Protein AF-A0A0R2VGD9-F1 (afdb_monomer_lite)

Radius of gyration: 21.15 Å; chains: 1; bounding box: 54×28×63 Å

pLDDT: mean 86.21, std 12.02, range [54.16, 98.38]

Structure (mmCIF, N/CA/C/O backbone):
data_AF-A0A0R2VGD9-F1
#
_entry.id   AF-A0A0R2VGD9-F1
#
loop_
_atom_site.group_PDB
_atom_site.id
_atom_site.type_symbol
_atom_site.label_atom_id
_atom_site.label_alt_id
_atom_site.label_comp_id
_atom_site.label_asym_id
_atom_site.label_entity_id
_atom_site.label_seq_id
_atom_site.pdbx_PDB_ins_code
_atom_site.Cartn_x
_atom_site.Cartn_y
_atom_site.Cartn_z
_atom_site.occupancy
_atom_site.B_iso_or_equiv
_atom_site.auth_seq_id
_atom_site.aut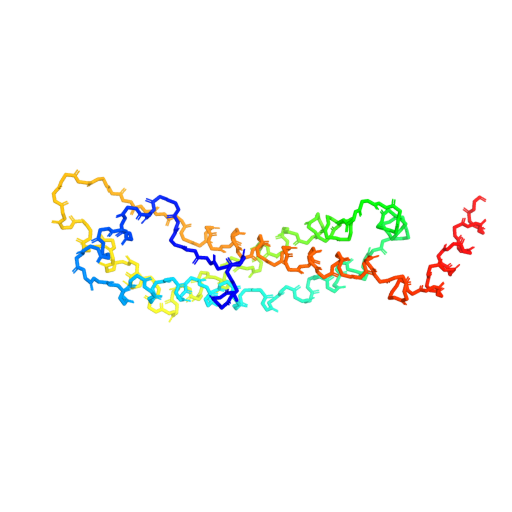h_comp_id
_atom_site.auth_asym_id
_atom_site.auth_atom_id
_atom_site.pdbx_PDB_model_num
ATOM 1 N N . TYR A 1 1 ? -8.535 3.220 -3.279 1.00 93.56 1 TYR A N 1
ATOM 2 C CA . TYR A 1 1 ? -8.487 2.050 -2.368 1.00 93.56 1 TYR A CA 1
ATOM 3 C C . TYR A 1 1 ? -9.873 1.602 -1.929 1.00 93.56 1 TYR A C 1
ATOM 5 O O . TYR A 1 1 ? -10.282 0.511 -2.292 1.00 93.56 1 TYR A O 1
ATOM 13 N N . PHE A 1 2 ? -10.631 2.444 -1.218 1.00 92.06 2 PHE A N 1
ATOM 14 C CA . PHE A 1 2 ? -11.905 2.064 -0.583 1.00 92.06 2 PHE A CA 1
ATOM 15 C C . PHE A 1 2 ? -12.931 1.403 -1.525 1.00 92.06 2 PHE A C 1
ATOM 17 O O . PHE A 1 2 ? -13.587 0.437 -1.143 1.00 92.06 2 PHE A O 1
ATOM 24 N N . GLY A 1 3 ? -13.050 1.912 -2.756 1.00 93.19 3 GLY A N 1
ATOM 25 C CA . GLY A 1 3 ? -13.970 1.391 -3.774 1.00 93.19 3 GLY A CA 1
ATOM 26 C C . GLY A 1 3 ? -13.452 0.194 -4.579 1.00 93.19 3 GLY A C 1
ATOM 27 O O . GLY A 1 3 ? -14.198 -0.335 -5.396 1.00 93.19 3 GLY A O 1
ATOM 28 N N . ASN A 1 4 ? -12.201 -0.234 -4.380 1.00 93.19 4 ASN A N 1
ATOM 29 C CA . ASN A 1 4 ? -11.632 -1.391 -5.068 1.00 93.19 4 ASN A CA 1
ATOM 30 C C . ASN A 1 4 ? -11.483 -2.555 -4.070 1.00 93.19 4 ASN A C 1
ATOM 32 O O . ASN A 1 4 ? -10.611 -2.491 -3.202 1.00 93.19 4 ASN A O 1
ATOM 36 N N . PRO A 1 5 ? -12.280 -3.633 -4.189 1.00 93.75 5 PRO A N 1
ATOM 37 C CA . PRO A 1 5 ? -12.270 -4.736 -3.229 1.00 93.75 5 PRO A CA 1
ATOM 38 C C . PRO A 1 5 ? -10.934 -5.487 -3.156 1.00 93.75 5 PRO A C 1
ATOM 40 O O . PRO A 1 5 ? -10.666 -6.114 -2.139 1.00 93.75 5 PRO A O 1
ATOM 43 N N . GLN A 1 6 ? -10.088 -5.415 -4.188 1.00 94.44 6 GLN A N 1
ATOM 44 C CA . GLN A 1 6 ? -8.794 -6.107 -4.210 1.00 94.44 6 GLN A CA 1
ATOM 45 C C . GLN A 1 6 ? -7.731 -5.419 -3.351 1.00 94.44 6 GLN A C 1
ATOM 47 O O . GLN A 1 6 ? -6.794 -6.067 -2.898 1.00 94.44 6 GLN A O 1
ATOM 52 N N . VAL A 1 7 ? -7.875 -4.111 -3.129 1.00 96.56 7 VAL A N 1
ATOM 53 C CA . VAL A 1 7 ? -6.920 -3.302 -2.353 1.00 96.56 7 VAL A CA 1
ATOM 54 C C . VAL A 1 7 ? -7.578 -2.611 -1.162 1.00 96.56 7 VAL A C 1
ATOM 56 O O . VAL A 1 7 ? -6.933 -1.836 -0.461 1.00 96.56 7 VAL A O 1
ATOM 59 N N . LYS A 1 8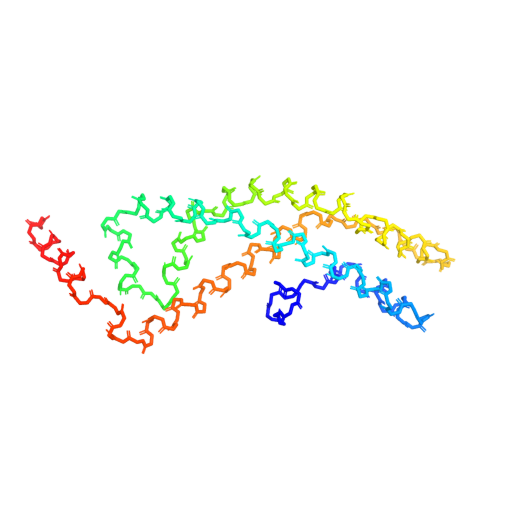 ? -8.870 -2.860 -0.924 1.00 97.25 8 LYS A N 1
ATOM 60 C CA . LYS A 1 8 ? -9.585 -2.311 0.223 1.00 97.25 8 LYS A CA 1
ATOM 61 C C . LYS A 1 8 ? -8.922 -2.807 1.504 1.00 97.25 8 LYS A C 1
ATOM 63 O O . LYS A 1 8 ? -8.755 -4.005 1.703 1.00 97.25 8 LYS A O 1
ATOM 68 N N . ILE A 1 9 ? -8.599 -1.875 2.390 1.00 95.12 9 ILE A N 1
ATOM 69 C CA . ILE A 1 9 ? -7.961 -2.152 3.675 1.00 95.12 9 ILE A CA 1
ATOM 70 C C . ILE A 1 9 ? -9.057 -2.362 4.727 1.00 95.12 9 ILE A C 1
ATOM 72 O O . ILE A 1 9 ? -9.789 -1.410 5.012 1.00 95.12 9 ILE A O 1
ATOM 76 N N . PRO A 1 10 ? -9.232 -3.580 5.268 1.00 93.88 10 PRO A N 1
ATOM 77 C CA . PRO A 1 10 ? -10.170 -3.840 6.356 1.00 93.88 10 PRO A CA 1
ATOM 78 C C . PRO A 1 10 ? -9.544 -3.477 7.711 1.00 93.88 10 PRO A C 1
ATOM 80 O O . PRO A 1 10 ? -8.444 -2.924 7.776 1.00 93.88 10 PRO A O 1
ATOM 83 N N . PHE A 1 11 ? -10.223 -3.826 8.806 1.00 90.62 11 PHE A N 1
ATOM 84 C CA . PHE A 1 11 ? -9.586 -3.848 10.121 1.00 90.62 11 PHE A CA 1
ATOM 85 C C . PHE A 1 11 ? -8.344 -4.760 10.118 1.00 90.62 11 PHE A C 1
ATOM 87 O O . PHE A 1 11 ? -8.370 -5.811 9.461 1.00 90.62 11 PHE A O 1
ATOM 94 N N . PRO A 1 12 ? -7.289 -4.409 10.879 1.00 88.69 12 PRO A N 1
ATOM 95 C CA . PRO A 1 12 ? -6.168 -5.311 11.114 1.00 88.69 12 PRO A CA 1
ATOM 96 C C . PRO A 1 12 ? -6.649 -6.674 11.633 1.00 88.69 12 PRO A C 1
ATOM 98 O O . PRO A 1 12 ? -7.629 -6.707 12.387 1.00 88.69 12 PRO A O 1
ATOM 101 N N . PRO A 1 13 ? -5.994 -7.793 11.267 1.00 88.00 13 PRO A N 1
ATOM 102 C CA . PRO A 1 13 ? -6.368 -9.135 11.720 1.00 88.00 13 PRO A CA 1
ATOM 103 C C . PRO A 1 13 ? -6.575 -9.227 13.234 1.00 88.00 13 PRO A C 1
ATOM 105 O O . PRO A 1 13 ? -7.564 -9.786 13.705 1.00 88.00 13 PRO A O 1
ATOM 108 N N . GLU A 1 14 ? -5.688 -8.598 13.996 1.00 81.75 14 GLU A N 1
ATOM 109 C CA . GLU A 1 14 ? -5.717 -8.550 15.452 1.00 81.75 14 GLU A CA 1
ATOM 110 C C . GLU A 1 14 ? -6.927 -7.791 16.028 1.00 81.75 14 GLU A C 1
ATOM 112 O O . GLU A 1 14 ? -7.305 -8.010 17.176 1.00 81.75 14 GLU A O 1
ATOM 117 N N . ALA A 1 15 ? -7.598 -6.962 15.227 1.00 84.75 15 ALA A N 1
ATOM 118 C CA . ALA A 1 15 ? -8.781 -6.200 15.617 1.00 84.75 15 ALA A CA 1
ATOM 119 C C . ALA A 1 15 ? -10.082 -6.663 14.949 1.00 84.75 15 ALA A C 1
ATOM 121 O O . ALA A 1 15 ? -11.128 -6.042 15.142 1.00 84.75 15 ALA A O 1
ATOM 122 N N . GLN A 1 16 ? -10.059 -7.774 14.210 1.00 87.31 16 GLN A N 1
ATOM 123 C CA . GLN A 1 16 ? -11.256 -8.340 13.578 1.00 87.31 16 GLN A CA 1
ATOM 124 C C . GLN A 1 16 ? -12.357 -8.664 14.599 1.00 87.31 16 GLN A C 1
ATOM 126 O O . GLN A 1 16 ? -13.534 -8.421 14.347 1.00 87.31 16 GLN A O 1
ATOM 131 N N . LYS A 1 17 ? -11.980 -9.133 15.796 1.00 84.19 17 LYS A N 1
ATOM 132 C CA . LYS A 1 17 ? -12.935 -9.396 16.885 1.00 84.19 17 LYS A CA 1
ATOM 133 C C . LYS A 1 17 ? -13.605 -8.117 17.401 1.00 84.19 17 LYS A C 1
ATOM 135 O O . LYS A 1 17 ? -14.778 -8.138 17.766 1.00 84.19 17 LYS A O 1
ATOM 140 N N . ILE A 1 18 ? -12.874 -7.001 17.408 1.00 82.69 18 ILE A N 1
ATOM 141 C CA . ILE A 1 18 ? -13.422 -5.689 17.774 1.00 82.69 18 ILE A CA 1
ATOM 142 C C . ILE A 1 18 ? -14.457 -5.276 16.730 1.00 82.69 18 ILE A C 1
ATOM 144 O O . ILE A 1 18 ? -15.570 -4.904 17.092 1.00 82.69 18 ILE A O 1
ATOM 148 N N . GLU A 1 19 ? -14.120 -5.399 15.442 1.00 88.25 19 GLU A N 1
ATOM 149 C CA . GLU A 1 19 ? -15.053 -5.103 14.355 1.00 88.25 19 GLU A CA 1
ATOM 150 C C . GLU A 1 19 ? -16.343 -5.923 14.487 1.00 88.25 19 GLU A C 1
ATOM 152 O O . GLU A 1 19 ? -17.428 -5.340 14.500 1.00 88.25 19 GLU A O 1
ATOM 157 N N . SER A 1 20 ? -16.245 -7.250 14.637 1.00 90.44 20 SER A N 1
ATOM 158 C CA . SER A 1 20 ? -17.427 -8.114 14.723 1.00 90.44 20 SER A CA 1
ATOM 159 C C . SER A 1 20 ? -18.325 -7.739 15.901 1.00 90.44 20 SER A C 1
ATOM 161 O O . SER A 1 20 ? -19.523 -7.552 15.723 1.00 90.44 20 SER A O 1
ATOM 163 N N . THR A 1 21 ? -17.749 -7.531 17.089 1.00 86.31 21 THR A N 1
ATOM 164 C CA . THR A 1 21 ? -18.527 -7.179 18.284 1.00 86.31 21 THR A CA 1
ATOM 165 C C . THR A 1 21 ? -19.200 -5.813 18.160 1.00 86.31 21 THR A C 1
ATOM 167 O O . THR A 1 21 ? -20.351 -5.654 18.561 1.00 86.31 21 THR A O 1
ATOM 170 N N . LEU A 1 22 ? -18.520 -4.817 17.588 1.00 86.25 22 LEU A N 1
ATOM 171 C CA . LEU A 1 22 ? -19.126 -3.506 17.349 1.00 86.25 22 LEU A CA 1
ATOM 172 C C . LEU A 1 22 ? -20.300 -3.609 16.370 1.00 86.25 22 LEU A C 1
ATOM 174 O O . LEU A 1 22 ? -21.344 -2.996 16.598 1.00 86.25 22 LEU A O 1
ATOM 178 N N . ARG A 1 23 ? -20.164 -4.417 15.313 1.00 93.19 23 ARG A N 1
ATOM 179 C CA . ARG A 1 23 ? -21.252 -4.667 14.360 1.00 93.19 23 ARG A CA 1
ATOM 180 C C . ARG A 1 23 ? -22.437 -5.382 15.009 1.00 93.19 23 ARG A C 1
ATOM 182 O O . ARG A 1 23 ? -23.566 -4.937 14.800 1.00 93.19 23 ARG A O 1
ATOM 189 N N . ASP A 1 24 ? -22.192 -6.394 15.842 1.00 91.94 24 ASP A N 1
ATOM 190 C CA . ASP A 1 24 ? -23.234 -7.123 16.588 1.00 91.94 24 ASP A CA 1
ATOM 191 C C . ASP A 1 24 ? -24.033 -6.201 17.522 1.00 91.94 24 ASP A C 1
ATOM 193 O O . ASP A 1 24 ? -25.234 -6.378 17.722 1.00 91.94 24 ASP A O 1
ATOM 197 N N . LEU A 1 25 ? -23.380 -5.164 18.051 1.00 89.00 25 LEU A N 1
ATOM 198 C CA . LEU A 1 25 ? -23.991 -4.143 18.906 1.00 89.00 25 LEU A CA 1
ATOM 199 C C . LEU A 1 25 ? -24.659 -3.006 18.110 1.00 89.00 25 LEU A C 1
ATOM 201 O O . LEU A 1 25 ? -25.101 -2.013 18.686 1.00 89.00 25 LEU A O 1
ATOM 205 N N . GLY A 1 26 ? -24.753 -3.146 16.784 1.00 91.00 26 GLY A N 1
ATOM 206 C CA . GLY A 1 26 ? -25.414 -2.197 15.889 1.00 91.00 26 GLY A CA 1
ATOM 207 C C . GLY A 1 26 ? -24.545 -1.011 15.460 1.00 91.00 26 GLY A C 1
ATOM 208 O O . GLY A 1 26 ? -25.030 -0.130 14.749 1.00 91.00 26 GLY A O 1
ATOM 209 N N . LEU A 1 27 ? -23.257 -0.981 15.815 1.00 89.12 27 LEU A N 1
ATOM 210 C CA . LEU A 1 27 ? -22.331 0.126 15.531 1.00 89.12 27 LEU A CA 1
ATOM 211 C C . LEU A 1 27 ? -21.693 0.037 14.132 1.00 89.12 27 LEU A C 1
ATOM 213 O O . LEU A 1 27 ? -20.550 0.437 13.927 1.00 89.12 27 LEU A O 1
ATOM 217 N N . ASN A 1 28 ? -22.445 -0.435 13.135 1.00 91.69 28 ASN A N 1
ATOM 218 C CA . ASN A 1 28 ? -21.956 -0.651 11.766 1.00 91.69 28 ASN A CA 1
ATOM 219 C C . ASN A 1 28 ? -21.314 0.596 11.148 1.00 91.69 28 ASN A C 1
ATOM 221 O O . ASN A 1 28 ? -20.212 0.518 10.611 1.00 91.69 28 ASN A O 1
ATOM 225 N N . LYS A 1 29 ? -21.961 1.761 11.299 1.00 90.94 29 LYS A N 1
ATOM 226 C CA . LYS A 1 29 ? -21.445 3.030 10.770 1.00 90.94 29 LYS A CA 1
ATOM 227 C C . LYS A 1 29 ? -20.049 3.348 11.314 1.00 90.94 29 LYS A C 1
ATOM 229 O O . LYS A 1 29 ? -19.204 3.839 10.580 1.00 90.94 29 LYS A O 1
ATOM 234 N N . MET A 1 30 ? -19.809 3.062 12.590 1.00 86.00 30 MET A N 1
ATOM 235 C CA . MET A 1 30 ? -18.528 3.330 13.232 1.00 86.00 30 MET A CA 1
ATOM 236 C C . MET A 1 30 ? -17.415 2.463 12.638 1.00 86.00 30 MET A C 1
ATOM 238 O O . MET A 1 30 ? -16.344 2.975 12.321 1.00 86.00 30 MET A O 1
ATOM 242 N N . CYS A 1 31 ? -17.680 1.171 12.426 1.00 89.69 31 CYS A N 1
ATOM 243 C CA . CYS A 1 31 ? -16.752 0.277 11.735 1.00 89.69 31 CYS A CA 1
ATOM 244 C C . CYS A 1 31 ? -16.483 0.749 10.301 1.00 89.69 31 CYS A C 1
ATOM 246 O O . CYS A 1 31 ? -15.333 0.786 9.864 1.00 89.69 31 CYS A O 1
ATOM 248 N N . ASP A 1 32 ? -17.527 1.153 9.580 1.00 92.06 32 ASP A N 1
ATOM 249 C CA . ASP A 1 32 ? -17.403 1.612 8.198 1.00 92.06 32 ASP A CA 1
ATOM 250 C C . ASP A 1 32 ? -16.615 2.930 8.098 1.00 92.06 32 ASP A C 1
ATOM 252 O O . ASP A 1 32 ? -15.790 3.075 7.195 1.00 92.06 32 ASP A O 1
ATOM 256 N N . ASP A 1 33 ? -16.795 3.851 9.051 1.00 89.38 33 ASP A N 1
ATOM 257 C CA . ASP A 1 33 ? -16.029 5.099 9.150 1.00 89.38 33 ASP A CA 1
ATOM 258 C C . ASP A 1 33 ? -14.537 4.823 9.441 1.00 89.38 33 ASP A C 1
ATOM 260 O O . ASP A 1 33 ? -13.668 5.467 8.846 1.00 89.38 33 ASP A O 1
ATOM 264 N N . VAL A 1 34 ? -14.217 3.842 10.302 1.00 88.38 34 VAL A N 1
ATOM 265 C CA . VAL A 1 34 ? -12.826 3.399 10.530 1.00 88.38 34 VAL A CA 1
ATOM 266 C C . VAL A 1 34 ? -12.227 2.875 9.229 1.00 88.38 34 VAL A C 1
ATOM 268 O O . VAL A 1 34 ? -11.192 3.374 8.792 1.00 88.38 34 VAL A O 1
ATOM 271 N N . ILE A 1 35 ? -12.895 1.923 8.570 1.00 92.00 35 ILE A N 1
ATOM 272 C CA . ILE A 1 35 ? -12.431 1.338 7.304 1.00 92.00 35 ILE A CA 1
ATOM 273 C C . ILE A 1 35 ? -12.221 2.434 6.258 1.00 92.00 35 ILE A C 1
ATOM 275 O O . ILE A 1 35 ? -11.176 2.471 5.605 1.00 92.00 35 ILE A O 1
ATOM 279 N N . LEU A 1 36 ? -13.181 3.347 6.100 1.00 92.00 36 LEU A N 1
ATOM 280 C CA . LEU A 1 36 ? -13.063 4.473 5.178 1.00 92.00 36 LEU A CA 1
ATOM 281 C C . LEU A 1 36 ? -11.800 5.284 5.465 1.00 92.00 36 LEU A C 1
ATOM 283 O O . LEU A 1 36 ? -11.038 5.581 4.544 1.00 92.00 36 LEU A O 1
ATOM 287 N N . SER A 1 37 ? -11.541 5.583 6.735 1.00 90.44 37 SER A N 1
ATOM 288 C CA . SER A 1 37 ? -10.384 6.373 7.127 1.00 90.44 37 SER A CA 1
ATOM 289 C C . SER A 1 37 ? -9.048 5.672 6.857 1.00 90.44 37 SER A C 1
ATOM 291 O O . SER A 1 37 ? -8.117 6.325 6.381 1.00 90.44 37 SER A O 1
ATOM 293 N N . LEU A 1 38 ? -8.947 4.358 7.101 1.00 92.25 38 LEU A N 1
ATOM 294 C CA . LEU A 1 38 ? -7.749 3.570 6.763 1.00 92.25 38 LEU A CA 1
ATOM 295 C C . LEU A 1 38 ? -7.473 3.624 5.252 1.00 92.25 38 LEU A C 1
ATOM 297 O O . LEU A 1 38 ? -6.348 3.854 4.811 1.00 92.25 38 LEU A O 1
ATOM 301 N N . ASN A 1 39 ? -8.523 3.469 4.445 1.00 95.12 39 ASN A N 1
ATOM 302 C CA . ASN A 1 39 ? -8.408 3.473 2.990 1.00 95.12 39 ASN A CA 1
ATOM 303 C C . ASN A 1 39 ? -8.076 4.858 2.421 1.00 95.12 39 ASN A C 1
ATOM 305 O O . ASN A 1 39 ? -7.316 4.948 1.461 1.00 95.12 39 ASN A O 1
ATOM 309 N N . GLN A 1 40 ? -8.618 5.933 2.997 1.00 93.81 40 GLN A N 1
ATOM 310 C CA . GLN A 1 40 ? -8.269 7.301 2.606 1.00 93.81 40 GLN A CA 1
ATOM 311 C C . GLN A 1 40 ? -6.802 7.621 2.908 1.00 93.81 40 GLN A C 1
ATOM 313 O O . GLN A 1 40 ? -6.153 8.293 2.107 1.00 93.81 40 GLN A O 1
ATOM 318 N N . ALA A 1 41 ? -6.267 7.134 4.033 1.00 93.06 41 ALA A N 1
ATOM 319 C CA . ALA A 1 41 ? -4.851 7.282 4.360 1.00 93.06 41 ALA A CA 1
ATOM 320 C C . ALA A 1 41 ? -3.958 6.574 3.327 1.00 93.06 41 ALA A C 1
ATOM 322 O O . ALA A 1 41 ? -3.038 7.189 2.788 1.00 93.06 41 ALA A O 1
ATOM 323 N N . ALA A 1 42 ? -4.277 5.323 2.983 1.00 96.31 42 ALA A N 1
ATOM 324 C CA . ALA A 1 42 ? -3.555 4.582 1.949 1.00 96.31 42 ALA A CA 1
ATOM 325 C C . ALA A 1 42 ? -3.648 5.236 0.565 1.00 96.31 42 ALA A C 1
ATOM 327 O O . ALA A 1 42 ? -2.662 5.289 -0.164 1.00 96.31 42 ALA A O 1
ATOM 328 N N . GLU A 1 43 ? -4.811 5.780 0.207 1.00 95.31 43 GLU A N 1
ATOM 329 C CA . GLU A 1 43 ? -5.003 6.463 -1.073 1.00 95.31 43 GLU A CA 1
ATOM 330 C C . GLU A 1 43 ? -4.172 7.742 -1.189 1.00 95.31 43 GLU A C 1
ATOM 332 O O . GLU A 1 43 ? -3.530 7.963 -2.215 1.00 95.31 43 GLU A O 1
ATOM 337 N N . LYS A 1 44 ? -4.115 8.544 -0.119 1.00 95.50 44 LYS A N 1
ATOM 338 C CA . LYS A 1 44 ? -3.240 9.722 -0.054 1.00 95.50 44 LYS A CA 1
ATOM 339 C C . LYS A 1 44 ? -1.769 9.336 -0.172 1.00 95.50 44 LYS A C 1
ATOM 341 O O . LYS A 1 44 ? -1.043 9.967 -0.929 1.00 95.50 44 LYS A O 1
ATOM 346 N N . ALA A 1 45 ? -1.342 8.290 0.530 1.00 96.00 45 ALA A N 1
ATOM 347 C CA . ALA A 1 45 ? 0.035 7.813 0.464 1.00 96.00 45 ALA A CA 1
ATOM 348 C C . ALA A 1 45 ? 0.405 7.316 -0.938 1.00 96.00 45 ALA A C 1
ATOM 350 O O . ALA A 1 45 ? 1.441 7.693 -1.477 1.00 96.00 45 ALA A O 1
ATOM 351 N N . ALA A 1 46 ? -0.481 6.550 -1.579 1.00 96.31 46 ALA A N 1
ATOM 352 C CA . ALA A 1 46 ? -0.260 6.039 -2.927 1.00 96.31 46 ALA A CA 1
ATOM 353 C C . ALA A 1 46 ? -0.066 7.142 -3.980 1.00 96.31 46 ALA A C 1
ATOM 355 O O . ALA A 1 46 ? 0.646 6.923 -4.962 1.00 96.31 46 ALA A O 1
ATOM 356 N N . ALA A 1 47 ? -0.637 8.334 -3.776 1.00 95.00 47 ALA A N 1
ATOM 357 C CA . ALA A 1 47 ? -0.418 9.477 -4.662 1.00 95.00 47 ALA A CA 1
ATOM 358 C C . ALA A 1 47 ? 1.058 9.929 -4.701 1.00 95.00 47 ALA A C 1
ATOM 360 O O . ALA A 1 47 ? 1.525 10.411 -5.735 1.00 95.00 47 ALA A O 1
ATOM 361 N N . GLU A 1 48 ? 1.816 9.694 -3.626 1.00 95.75 48 GLU A N 1
ATOM 362 C CA . GLU A 1 48 ? 3.244 10.026 -3.525 1.00 95.75 48 GLU A CA 1
ATOM 363 C C . GLU A 1 48 ? 4.153 9.035 -4.270 1.00 95.75 48 GLU A C 1
ATOM 365 O O . GLU A 1 48 ? 5.346 9.286 -4.452 1.00 95.75 48 GLU A O 1
ATOM 370 N N . ALA A 1 49 ? 3.618 7.904 -4.740 1.00 96.62 49 ALA A N 1
ATOM 371 C CA . ALA A 1 49 ? 4.419 6.868 -5.389 1.00 96.62 49 ALA A CA 1
ATOM 372 C C . ALA A 1 49 ? 4.974 7.301 -6.750 1.00 96.62 49 ALA A C 1
ATOM 374 O O . ALA A 1 49 ? 6.069 6.898 -7.146 1.00 96.62 49 ALA A O 1
ATOM 375 N N . LYS A 1 50 ? 4.222 8.129 -7.483 1.00 95.69 50 LYS A N 1
ATOM 376 C CA . LYS A 1 50 ? 4.521 8.498 -8.873 1.00 95.69 50 LYS A CA 1
ATOM 377 C C . LYS A 1 50 ? 5.963 8.985 -9.092 1.00 95.69 50 LYS A C 1
ATOM 379 O O . LYS A 1 50 ? 6.625 8.423 -9.965 1.00 95.69 50 LYS A O 1
ATOM 384 N N . PRO A 1 51 ? 6.481 10.000 -8.371 1.00 96.94 51 PRO A N 1
ATOM 385 C CA . PRO A 1 51 ? 7.852 10.469 -8.582 1.00 96.94 51 PRO A CA 1
ATOM 386 C C . PRO A 1 51 ? 8.906 9.385 -8.321 1.00 96.94 51 PRO A C 1
ATOM 388 O O . PRO A 1 51 ? 9.899 9.327 -9.044 1.00 96.94 51 PRO A O 1
ATOM 391 N N . ILE A 1 52 ? 8.679 8.504 -7.344 1.00 97.88 52 ILE A N 1
ATOM 392 C CA . ILE A 1 52 ? 9.602 7.419 -6.988 1.00 97.88 52 ILE A CA 1
ATOM 393 C C . ILE A 1 52 ? 9.648 6.372 -8.105 1.00 97.88 52 ILE A C 1
ATOM 395 O O . ILE A 1 52 ? 10.727 6.023 -8.585 1.00 97.88 52 ILE A O 1
ATOM 399 N N . LEU A 1 53 ? 8.479 5.926 -8.573 1.00 97.00 53 LEU A N 1
ATOM 400 C CA . LEU A 1 53 ? 8.369 4.953 -9.662 1.00 97.00 53 LEU A CA 1
ATOM 401 C C . LEU A 1 53 ? 8.995 5.495 -10.956 1.00 97.00 53 LEU A C 1
ATOM 403 O O . LEU A 1 53 ? 9.803 4.818 -11.587 1.00 97.00 53 LEU A O 1
ATOM 407 N N . VAL A 1 54 ? 8.693 6.748 -11.320 1.00 97.06 54 VAL A N 1
ATOM 408 C CA . VAL A 1 54 ? 9.278 7.401 -12.505 1.00 97.06 54 VAL A CA 1
ATOM 409 C C . VAL A 1 54 ? 10.796 7.498 -12.392 1.00 97.06 54 VAL A C 1
ATOM 411 O O . VAL A 1 54 ? 11.500 7.255 -13.372 1.00 97.06 54 VAL A O 1
ATOM 414 N N . ASN A 1 55 ? 11.316 7.848 -11.215 1.00 96.88 55 ASN A N 1
ATOM 415 C CA . ASN A 1 55 ? 12.755 7.909 -11.000 1.00 96.88 55 ASN A CA 1
ATOM 416 C C . ASN A 1 55 ? 13.406 6.528 -11.152 1.00 96.88 55 ASN A C 1
ATOM 418 O O . ASN A 1 55 ? 14.409 6.413 -11.851 1.00 96.88 55 ASN A O 1
ATOM 422 N N . SER A 1 56 ? 12.809 5.471 -10.592 1.00 97.38 56 SER A N 1
ATOM 423 C CA . SER A 1 56 ? 13.323 4.111 -10.781 1.00 97.38 56 SER A CA 1
ATOM 424 C C . SER A 1 56 ? 13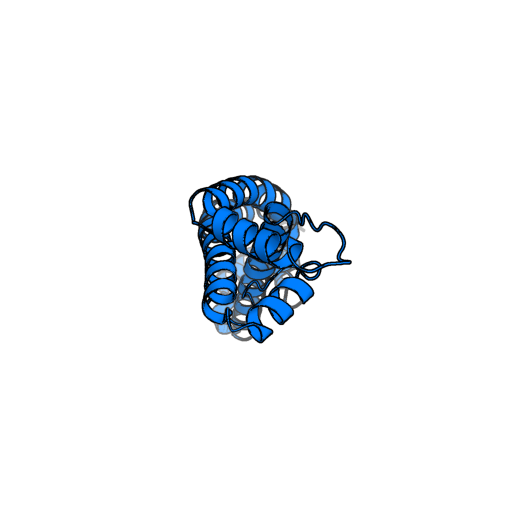.350 3.702 -12.250 1.00 97.38 56 SER A C 1
ATOM 426 O O . SER A 1 56 ? 14.332 3.116 -12.685 1.00 97.38 56 SER A O 1
ATOM 428 N N . ILE A 1 57 ? 12.316 4.035 -13.026 1.00 94.06 57 ILE A N 1
ATOM 429 C CA . ILE A 1 57 ? 12.285 3.738 -14.465 1.00 94.06 57 ILE A CA 1
ATOM 430 C C . ILE A 1 57 ? 13.408 4.483 -15.197 1.00 94.06 57 ILE A C 1
ATOM 432 O O . ILE A 1 57 ? 14.070 3.911 -16.056 1.00 94.06 57 ILE A O 1
ATOM 436 N N . ARG A 1 58 ? 13.673 5.746 -14.842 1.00 93.25 58 ARG A N 1
ATOM 437 C CA . ARG A 1 58 ? 14.769 6.534 -15.439 1.00 93.25 58 ARG A CA 1
ATOM 438 C C . ARG A 1 58 ? 16.159 5.988 -15.115 1.00 93.25 58 ARG A C 1
ATOM 440 O O . ARG A 1 58 ? 17.087 6.238 -15.873 1.00 93.25 58 ARG A O 1
ATOM 447 N N . GLN A 1 59 ? 16.301 5.289 -13.994 1.00 93.88 59 GLN A N 1
ATOM 448 C CA . GLN A 1 59 ? 17.554 4.670 -13.557 1.00 93.88 59 GLN A CA 1
ATOM 449 C C . GLN A 1 59 ? 17.699 3.215 -14.036 1.00 93.88 59 GLN A C 1
ATOM 451 O O . GLN A 1 59 ? 18.683 2.557 -13.702 1.00 93.88 59 GLN A O 1
ATOM 456 N N . MET A 1 60 ? 16.734 2.706 -14.809 1.00 94.12 60 MET A N 1
ATOM 457 C CA . MET A 1 60 ? 16.749 1.348 -15.340 1.00 94.12 60 MET A CA 1
ATOM 458 C C . MET A 1 60 ? 17.931 1.146 -16.288 1.00 94.12 60 MET A C 1
ATOM 460 O O . MET A 1 60 ? 18.144 1.919 -17.223 1.00 94.12 60 MET A O 1
ATOM 464 N N . THR A 1 61 ? 18.697 0.080 -16.059 1.00 92.50 61 THR A N 1
ATOM 465 C CA . THR A 1 61 ? 19.784 -0.296 -16.963 1.00 92.50 61 THR A CA 1
ATOM 466 C C . THR A 1 61 ? 19.250 -1.065 -18.171 1.00 92.50 61 THR A C 1
ATOM 468 O O . THR A 1 61 ? 18.155 -1.629 -18.140 1.00 92.50 61 THR A O 1
ATOM 471 N N . VAL A 1 62 ? 20.054 -1.167 -19.234 1.00 88.00 62 VAL A N 1
ATOM 472 C CA . VAL A 1 62 ? 19.724 -2.021 -20.391 1.00 88.00 62 VAL A CA 1
ATOM 473 C C . VAL A 1 62 ? 19.519 -3.478 -19.958 1.00 88.00 62 VAL A C 1
ATOM 475 O O . VAL A 1 62 ? 18.594 -4.133 -20.430 1.00 88.00 62 VAL A O 1
ATOM 478 N N . ASN A 1 63 ? 20.321 -3.973 -19.011 1.00 88.94 63 ASN A N 1
ATOM 479 C CA . ASN A 1 63 ? 20.174 -5.331 -18.486 1.00 88.94 63 ASN A CA 1
ATOM 480 C C . ASN A 1 63 ? 18.853 -5.520 -17.729 1.00 88.94 63 ASN A C 1
ATOM 482 O O . ASN A 1 63 ? 18.199 -6.544 -17.910 1.00 88.94 63 ASN A O 1
ATOM 486 N N . ASP A 1 64 ? 18.429 -4.544 -16.921 1.00 92.25 64 ASP A N 1
ATOM 487 C CA . ASP A 1 64 ? 17.118 -4.595 -16.261 1.00 92.25 64 ASP A CA 1
ATOM 488 C C . ASP A 1 64 ? 15.985 -4.623 -17.295 1.00 92.25 64 ASP A C 1
ATOM 490 O O . ASP A 1 64 ? 15.081 -5.447 -17.189 1.00 92.25 64 ASP A O 1
ATOM 494 N N . ALA A 1 65 ? 16.064 -3.786 -18.335 1.00 88.81 65 ALA A N 1
ATOM 495 C CA . ALA A 1 65 ? 15.071 -3.757 -19.406 1.00 88.81 65 ALA A CA 1
ATOM 496 C C . ALA A 1 65 ? 14.982 -5.100 -20.153 1.00 88.81 65 ALA A C 1
ATOM 498 O O . ALA A 1 65 ? 13.884 -5.581 -20.432 1.00 88.81 65 ALA A O 1
ATOM 499 N N . MET A 1 66 ? 16.123 -5.742 -20.425 1.00 86.00 66 MET A N 1
ATOM 500 C CA . MET A 1 66 ? 16.172 -7.077 -21.032 1.00 86.00 66 MET A CA 1
ATOM 501 C C . MET A 1 66 ? 15.570 -8.139 -20.108 1.00 86.00 66 MET A C 1
ATOM 503 O O . MET A 1 66 ? 14.751 -8.945 -20.546 1.00 86.00 66 MET A O 1
ATOM 507 N N . ASN A 1 67 ? 15.908 -8.108 -18.818 1.00 90.12 67 ASN A N 1
ATOM 508 C CA . ASN A 1 67 ? 15.333 -9.019 -17.828 1.00 90.12 67 ASN A CA 1
ATOM 509 C C . ASN A 1 67 ? 13.816 -8.845 -17.698 1.00 90.12 67 ASN A C 1
ATOM 511 O O . ASN A 1 67 ? 13.109 -9.826 -17.506 1.00 90.12 67 ASN A O 1
ATOM 515 N N . ILE A 1 68 ? 13.301 -7.623 -17.840 1.00 90.94 68 ILE A N 1
ATOM 516 C CA . ILE A 1 68 ? 11.858 -7.365 -17.867 1.00 90.94 68 ILE A CA 1
ATOM 517 C C . ILE A 1 68 ? 11.235 -7.932 -19.146 1.00 90.94 68 ILE A C 1
ATOM 519 O O . ILE A 1 68 ? 10.216 -8.621 -19.079 1.00 90.94 68 ILE A O 1
ATOM 523 N N . LEU A 1 69 ? 11.852 -7.675 -20.303 1.00 86.25 69 LEU A N 1
ATOM 524 C CA . LEU A 1 69 ? 11.339 -8.085 -21.611 1.00 86.25 69 LEU A CA 1
ATOM 525 C C . LEU A 1 69 ? 11.241 -9.611 -21.759 1.00 86.25 69 LEU A C 1
ATOM 527 O O . LEU A 1 69 ? 10.254 -10.107 -22.301 1.00 86.25 69 LEU A O 1
ATOM 531 N N . PHE A 1 70 ? 12.247 -10.344 -21.277 1.00 86.50 70 PHE A N 1
ATOM 532 C CA . PHE A 1 70 ? 12.321 -11.809 -21.379 1.00 86.50 70 PHE A CA 1
ATOM 533 C C . PHE A 1 70 ? 11.946 -12.552 -20.100 1.00 86.50 70 PHE A C 1
ATOM 535 O O . PHE A 1 70 ? 11.921 -13.782 -20.092 1.00 86.50 70 PHE A O 1
ATOM 542 N N . GLY A 1 71 ? 11.697 -11.820 -19.019 1.00 87.38 71 GLY A N 1
ATOM 543 C CA . GLY A 1 71 ? 11.326 -12.384 -17.734 1.00 87.38 71 GLY A CA 1
ATOM 544 C C . GLY A 1 71 ? 9.869 -12.826 -17.671 1.00 87.38 71 GLY A C 1
ATOM 545 O O . GLY A 1 71 ? 9.108 -12.730 -18.639 1.00 87.38 71 GLY A O 1
ATOM 546 N N . ALA A 1 72 ? 9.495 -13.285 -16.478 1.00 91.25 72 ALA A N 1
ATOM 547 C CA . ALA A 1 72 ? 8.136 -13.682 -16.132 1.00 91.25 72 ALA A CA 1
ATOM 548 C C . ALA A 1 72 ? 7.117 -12.549 -16.345 1.00 91.25 72 ALA A C 1
ATOM 550 O O . ALA A 1 72 ? 7.478 -11.385 -16.522 1.00 91.25 72 ALA A O 1
ATOM 551 N N . ASP A 1 73 ? 5.829 -12.888 -16.296 1.00 89.12 73 ASP A N 1
ATOM 552 C CA . ASP A 1 73 ? 4.743 -11.957 -16.622 1.00 89.12 73 ASP A CA 1
ATOM 553 C C . ASP A 1 73 ? 4.613 -10.745 -15.682 1.00 89.12 73 ASP A C 1
ATOM 555 O O . ASP A 1 73 ? 3.939 -9.775 -16.016 1.00 89.12 73 ASP A O 1
ATOM 559 N N . ASN A 1 74 ? 5.300 -10.762 -14.545 1.00 94.19 74 ASN A N 1
ATOM 560 C CA . ASN A 1 74 ? 5.334 -9.686 -13.558 1.00 94.19 74 ASN A CA 1
ATOM 561 C C . ASN A 1 74 ? 6.740 -9.065 -13.393 1.00 94.19 74 ASN A C 1
ATOM 563 O O . ASN A 1 74 ? 7.019 -8.408 -12.389 1.00 94.19 74 ASN A O 1
ATOM 567 N N . ALA A 1 75 ? 7.661 -9.288 -14.339 1.00 95.56 75 ALA A N 1
ATOM 568 C CA . ALA A 1 75 ? 9.059 -8.889 -14.179 1.00 95.56 75 ALA A CA 1
ATOM 569 C C . ALA A 1 75 ? 9.260 -7.366 -14.020 1.00 95.56 75 ALA A C 1
ATOM 571 O O . ALA A 1 75 ? 10.179 -6.948 -13.311 1.00 95.56 75 ALA A O 1
ATOM 572 N N . ALA A 1 76 ? 8.420 -6.523 -14.636 1.00 95.00 76 ALA A N 1
ATOM 573 C CA . ALA A 1 76 ? 8.483 -5.071 -14.434 1.00 95.00 76 ALA A CA 1
ATOM 574 C C . ALA A 1 76 ? 8.019 -4.686 -13.024 1.00 95.00 76 ALA A C 1
ATOM 576 O O . ALA A 1 76 ? 8.629 -3.839 -12.368 1.00 95.00 76 ALA A O 1
ATOM 577 N N . THR A 1 77 ? 6.969 -5.341 -12.540 1.00 97.38 77 THR A N 1
ATOM 578 C CA . THR A 1 77 ? 6.451 -5.185 -11.183 1.00 97.38 77 THR A CA 1
ATOM 579 C C . THR A 1 77 ? 7.502 -5.590 -10.159 1.00 97.38 77 THR A C 1
ATOM 581 O O . THR A 1 77 ? 7.769 -4.827 -9.233 1.00 97.38 77 THR A O 1
ATOM 584 N N . ASP A 1 78 ? 8.145 -6.743 -10.332 1.00 98.00 78 ASP A N 1
ATOM 585 C CA . ASP A 1 78 ? 9.187 -7.229 -9.424 1.00 98.00 78 ASP A CA 1
ATOM 586 C C . ASP A 1 78 ? 10.421 -6.322 -9.430 1.00 98.00 78 ASP A C 1
ATOM 588 O O . ASP A 1 78 ? 11.002 -6.046 -8.374 1.00 98.00 78 ASP A O 1
ATOM 592 N N . TYR A 1 79 ? 10.786 -5.783 -10.599 1.00 98.00 79 TYR A N 1
ATOM 593 C CA . TYR A 1 79 ? 11.804 -4.744 -10.697 1.00 98.00 79 TYR A CA 1
ATOM 594 C C . TYR A 1 79 ? 11.430 -3.528 -9.840 1.00 98.00 79 TYR A C 1
ATOM 596 O O . TYR A 1 79 ? 12.209 -3.156 -8.961 1.00 98.00 79 TYR A O 1
ATOM 604 N N . LEU A 1 80 ? 10.236 -2.956 -10.040 1.00 98.25 80 LEU A N 1
ATOM 605 C CA . LEU A 1 80 ? 9.777 -1.779 -9.300 1.00 98.25 80 LEU A CA 1
ATOM 606 C C . LEU A 1 80 ? 9.671 -2.059 -7.799 1.00 98.25 80 LEU A C 1
ATOM 608 O O . LEU A 1 80 ? 10.127 -1.240 -7.003 1.00 98.25 80 LEU A O 1
ATOM 612 N N . LYS A 1 81 ? 9.142 -3.220 -7.391 1.00 98.00 81 LYS A N 1
ATOM 613 C CA . LYS A 1 81 ? 9.120 -3.661 -5.986 1.00 98.00 81 LYS A CA 1
ATOM 614 C C . LYS A 1 81 ? 10.526 -3.597 -5.396 1.00 98.00 81 LYS A C 1
ATOM 616 O O . LYS A 1 81 ? 10.747 -2.907 -4.400 1.00 98.00 81 LYS A O 1
ATOM 621 N N . ARG A 1 82 ? 11.500 -4.242 -6.038 1.00 97.81 82 ARG A N 1
ATOM 622 C CA . ARG A 1 82 ? 12.889 -4.300 -5.560 1.00 97.81 82 ARG A CA 1
ATOM 623 C C . ARG A 1 82 ? 13.544 -2.921 -5.452 1.00 97.81 82 ARG A C 1
ATOM 625 O O . ARG A 1 82 ? 14.278 -2.679 -4.499 1.00 97.81 82 ARG A O 1
ATOM 632 N N . THR A 1 83 ? 13.317 -2.032 -6.415 1.00 98.19 83 THR A N 1
ATOM 633 C CA . THR A 1 83 ? 14.036 -0.750 -6.503 1.00 98.19 83 THR A CA 1
ATOM 634 C C . THR A 1 83 ? 13.350 0.402 -5.778 1.00 98.19 83 THR A C 1
ATOM 636 O O . THR A 1 83 ? 14.000 1.411 -5.510 1.00 98.19 83 THR A O 1
ATOM 639 N N . THR A 1 84 ? 12.060 0.280 -5.447 1.00 98.38 84 THR A N 1
ATOM 640 C CA . THR A 1 84 ? 11.281 1.401 -4.890 1.00 98.38 84 THR A CA 1
ATOM 641 C C . THR A 1 84 ? 10.706 1.164 -3.502 1.00 98.38 84 THR A C 1
ATOM 643 O O . THR A 1 84 ? 10.443 2.149 -2.815 1.00 98.38 84 THR A O 1
ATOM 646 N N . THR A 1 85 ? 10.562 -0.086 -3.039 1.00 98.06 85 THR A N 1
ATOM 647 C CA . THR A 1 85 ? 9.860 -0.390 -1.773 1.00 98.06 85 THR A CA 1
ATOM 648 C C . THR A 1 85 ? 10.403 0.399 -0.585 1.00 98.06 85 THR A C 1
ATOM 650 O O . THR A 1 85 ? 9.616 0.993 0.143 1.00 98.06 85 THR A O 1
ATOM 653 N N . SER A 1 86 ? 11.724 0.482 -0.402 1.00 97.88 86 SER A N 1
ATOM 654 C CA . SER A 1 86 ? 12.302 1.212 0.737 1.00 97.88 86 SER A CA 1
ATOM 655 C C . SER A 1 86 ? 11.976 2.709 0.708 1.00 97.88 86 SER A C 1
ATOM 657 O O . SER A 1 86 ? 11.623 3.281 1.735 1.00 97.88 86 SER A O 1
ATOM 659 N N . GLN A 1 87 ? 12.040 3.341 -0.469 1.00 97.88 87 GLN A N 1
ATOM 660 C CA . GLN A 1 87 ? 11.719 4.766 -0.623 1.00 97.88 87 GLN A CA 1
ATOM 661 C C . GLN A 1 87 ? 10.217 5.020 -0.471 1.00 97.88 87 GLN A C 1
ATOM 663 O O . GLN A 1 87 ? 9.810 6.015 0.126 1.00 97.88 87 GLN A O 1
ATOM 668 N N . LEU A 1 88 ? 9.387 4.114 -0.995 1.00 98.25 88 LEU A N 1
ATOM 669 C CA . LEU A 1 88 ? 7.939 4.184 -0.831 1.00 98.25 88 LEU A CA 1
ATOM 670 C C . LEU A 1 88 ? 7.552 4.020 0.636 1.00 98.25 88 LEU A C 1
ATOM 672 O O . LEU A 1 88 ? 6.741 4.797 1.119 1.00 98.25 88 LEU A O 1
ATOM 676 N N . LEU A 1 89 ? 8.166 3.086 1.364 1.00 97.56 89 LEU A N 1
ATOM 677 C CA . LEU A 1 89 ? 7.947 2.903 2.798 1.00 97.56 89 LEU A CA 1
ATOM 678 C C . LEU A 1 89 ? 8.275 4.188 3.575 1.00 97.56 89 LEU A C 1
ATOM 680 O O . LEU A 1 89 ? 7.452 4.662 4.359 1.00 97.56 89 LEU A O 1
ATOM 684 N N . GLU A 1 90 ? 9.436 4.792 3.305 1.00 97.12 90 GLU A N 1
ATOM 685 C CA . GLU A 1 90 ? 9.875 6.044 3.936 1.00 97.12 90 GLU A CA 1
ATOM 686 C C . GLU A 1 90 ? 8.919 7.212 3.646 1.00 97.12 90 GLU A C 1
ATOM 688 O O . GLU A 1 90 ? 8.654 8.031 4.524 1.00 97.12 90 GLU A O 1
ATOM 693 N N . LYS A 1 91 ? 8.366 7.293 2.428 1.00 97.31 91 LYS A N 1
ATOM 694 C CA . LYS A 1 91 ? 7.417 8.354 2.054 1.00 97.31 91 LYS A CA 1
ATOM 695 C C . LYS A 1 91 ? 5.987 8.096 2.505 1.00 97.31 91 LYS A C 1
ATOM 697 O O . LYS A 1 91 ? 5.299 9.043 2.875 1.00 97.31 91 LYS A O 1
ATOM 702 N N . PHE A 1 92 ? 5.535 6.850 2.499 1.00 97.69 92 PHE A N 1
ATOM 703 C CA . PHE A 1 92 ? 4.157 6.501 2.832 1.00 97.69 92 PHE A CA 1
ATOM 704 C C . PHE A 1 92 ? 3.905 6.630 4.327 1.00 97.69 92 PHE A C 1
ATOM 706 O O . PHE A 1 92 ? 2.888 7.199 4.713 1.00 97.69 92 PHE A O 1
ATOM 713 N N . THR A 1 93 ? 4.841 6.154 5.153 1.00 95.94 93 THR A N 1
ATOM 714 C CA . THR A 1 93 ? 4.696 6.112 6.615 1.00 95.94 93 THR A CA 1
ATOM 715 C C . THR A 1 93 ? 4.249 7.458 7.207 1.00 95.94 93 THR A C 1
ATOM 717 O O . THR A 1 93 ? 3.176 7.494 7.810 1.00 95.94 93 THR A O 1
ATOM 720 N N . PRO A 1 94 ? 4.952 8.592 6.987 1.00 95.38 94 PRO A N 1
ATOM 721 C CA . PRO A 1 94 ? 4.537 9.873 7.559 1.00 95.38 94 PRO A CA 1
ATOM 722 C C . PRO A 1 94 ? 3.232 10.406 6.952 1.00 95.38 94 PRO A C 1
ATOM 724 O O . PRO A 1 94 ? 2.479 11.102 7.626 1.00 95.38 94 PRO A O 1
ATOM 727 N N . VAL A 1 95 ? 2.919 10.100 5.689 1.00 94.69 95 VAL A N 1
ATOM 728 C CA . VAL A 1 95 ? 1.646 10.515 5.069 1.00 94.69 95 VAL A CA 1
ATOM 729 C C . VAL A 1 95 ? 0.474 9.762 5.684 1.00 94.69 95 VAL A C 1
ATOM 731 O O . VAL A 1 95 ? -0.579 10.355 5.928 1.00 94.69 95 VAL A O 1
ATOM 734 N N . ILE A 1 96 ? 0.657 8.473 5.960 1.00 93.81 96 ILE A N 1
ATOM 735 C CA . ILE A 1 96 ? -0.337 7.623 6.610 1.00 93.81 96 ILE A CA 1
ATOM 736 C C . ILE A 1 96 ? -0.497 8.041 8.061 1.00 93.81 96 ILE A C 1
ATOM 738 O O . ILE A 1 96 ? -1.622 8.290 8.472 1.00 93.81 96 ILE A O 1
ATOM 742 N N . GLU A 1 97 ? 0.592 8.208 8.804 1.00 91.44 97 GLU A N 1
ATOM 743 C CA . GLU A 1 97 ? 0.560 8.668 10.194 1.00 91.44 97 GLU A CA 1
ATOM 744 C C . GLU A 1 97 ? -0.163 10.016 10.326 1.00 91.44 97 GLU A C 1
ATOM 746 O O . GLU A 1 97 ? -1.096 10.157 11.123 1.00 91.44 97 GLU A O 1
ATOM 751 N N . ASN A 1 98 ? 0.188 10.986 9.475 1.00 90.56 98 ASN A N 1
ATOM 752 C CA . ASN A 1 98 ? -0.488 12.280 9.431 1.00 90.56 98 ASN A CA 1
ATOM 753 C C . ASN A 1 98 ? -1.948 12.143 9.012 1.00 90.56 98 ASN A C 1
ATOM 755 O O . ASN A 1 98 ? -2.806 12.819 9.568 1.00 90.56 98 ASN A O 1
ATOM 759 N N . SER A 1 99 ? -2.256 11.273 8.048 1.00 88.25 99 SER A N 1
ATOM 760 C CA . SER A 1 99 ? -3.634 11.042 7.623 1.00 88.25 99 SER A CA 1
ATOM 761 C C . SER A 1 99 ? -4.451 10.454 8.762 1.00 88.25 99 SER A C 1
ATOM 763 O O . SER A 1 99 ? -5.465 11.042 9.107 1.00 88.25 99 SER A O 1
ATOM 765 N N . LEU A 1 100 ? -3.999 9.369 9.391 1.00 85.19 100 LEU A N 1
ATOM 766 C CA . LEU A 1 100 ? -4.683 8.721 10.510 1.00 85.19 100 LEU A CA 1
ATOM 767 C C . LEU A 1 100 ? -4.889 9.679 11.691 1.00 85.19 100 LEU A C 1
ATOM 769 O O . LEU A 1 100 ? -5.950 9.642 12.310 1.00 85.19 100 LEU A O 1
ATOM 773 N N . SER A 1 101 ? -3.924 10.570 11.939 1.00 82.50 101 SER A N 1
ATOM 774 C CA . SER A 1 101 ? -4.006 11.611 12.971 1.00 82.50 101 SER A CA 1
ATOM 775 C C . SER A 1 101 ? -4.929 12.779 12.597 1.00 82.50 101 SER A C 1
ATOM 777 O O . SER A 1 101 ? -5.577 13.352 13.470 1.00 82.50 101 SER A O 1
ATOM 779 N N . ALA A 1 102 ? -4.982 13.158 11.315 1.00 71.00 102 ALA A N 1
ATOM 780 C CA . ALA A 1 102 ? -5.757 14.298 10.822 1.00 71.00 102 ALA A CA 1
ATOM 781 C C . ALA A 1 102 ? -7.231 13.965 10.569 1.00 71.00 102 ALA A C 1
ATOM 783 O O . ALA A 1 102 ? -8.089 14.838 10.699 1.00 71.00 102 ALA A O 1
ATOM 784 N N . VAL A 1 103 ? -7.545 12.725 10.184 1.00 64.06 103 VAL A N 1
ATOM 785 C CA . VAL A 1 103 ? -8.931 12.251 10.200 1.00 64.06 103 VAL A CA 1
ATOM 786 C C . VAL A 1 103 ? -9.279 11.776 11.602 1.00 64.06 103 VAL A C 1
ATOM 788 O O . VAL A 1 103 ? -8.426 11.363 12.380 1.00 64.06 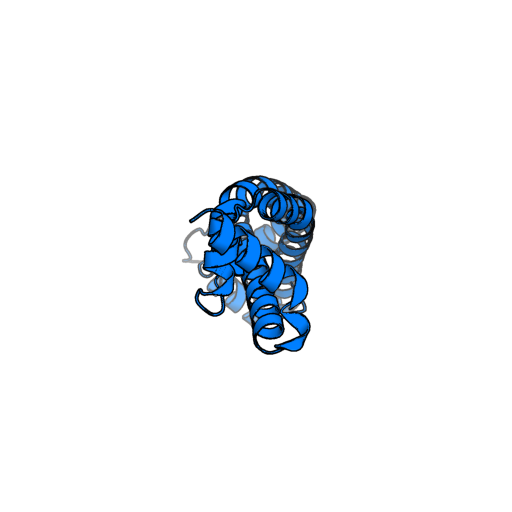103 VAL A O 1
ATOM 791 N N . ASN A 1 104 ? -10.573 11.731 11.905 1.00 63.91 104 ASN A N 1
ATOM 792 C CA . ASN A 1 104 ? -11.092 11.037 13.078 1.00 63.91 104 ASN A CA 1
ATOM 793 C C . ASN A 1 104 ? -10.735 9.528 13.092 1.00 63.91 104 ASN A C 1
ATOM 795 O O . ASN A 1 104 ? -11.341 8.813 13.863 1.00 63.91 104 ASN A O 1
ATOM 799 N N . ALA A 1 105 ? -9.793 9.007 12.292 1.00 65.69 105 ALA A N 1
ATOM 800 C CA . ALA A 1 105 ? -9.350 7.612 12.303 1.00 65.69 105 ALA A CA 1
ATOM 801 C C . ALA A 1 105 ? -8.862 7.209 13.690 1.00 65.69 105 ALA A C 1
ATOM 803 O O . ALA A 1 105 ? -9.410 6.283 14.274 1.00 65.69 105 ALA A O 1
ATOM 804 N N . THR A 1 106 ? -7.896 7.949 14.248 1.00 67.25 106 THR A N 1
ATOM 805 C CA . THR A 1 106 ? -7.384 7.685 15.599 1.00 67.25 106 THR A CA 1
ATOM 806 C C . THR A 1 106 ? -8.485 7.846 16.638 1.00 67.25 106 THR A C 1
ATOM 808 O O . THR A 1 106 ? -8.530 7.087 17.600 1.00 67.25 106 THR A O 1
ATOM 811 N N . LYS A 1 107 ? -9.424 8.777 16.428 1.00 73.62 107 LYS A N 1
ATOM 812 C CA . LYS A 1 107 ? -10.583 8.965 17.306 1.00 73.62 107 LYS A CA 1
ATOM 813 C C . LYS A 1 107 ? -11.572 7.799 17.223 1.00 73.62 107 LYS A C 1
ATOM 815 O O . LYS A 1 107 ? -11.861 7.213 18.248 1.00 73.62 107 LYS A O 1
ATOM 820 N N . TYR A 1 108 ? -12.061 7.432 16.043 1.00 73.31 108 TYR A N 1
ATOM 821 C CA . TYR A 1 108 ? -12.995 6.328 15.812 1.00 73.31 108 TYR A CA 1
ATOM 822 C C . TYR A 1 108 ? -12.383 4.992 16.204 1.00 73.31 108 TYR A C 1
ATOM 824 O O . TYR A 1 108 ? -13.068 4.152 16.774 1.00 73.31 108 TYR A O 1
ATOM 832 N N . TRP A 1 109 ? -11.087 4.821 15.956 1.00 76.06 109 TRP A N 1
ATOM 833 C CA . TRP A 1 109 ? -10.323 3.693 16.451 1.00 76.06 109 TRP A CA 1
ATOM 834 C C . TRP A 1 109 ? -10.272 3.673 17.977 1.00 76.06 109 TRP A C 1
ATOM 836 O O . TRP A 1 109 ? -10.613 2.668 18.593 1.00 76.06 109 TRP A O 1
ATOM 846 N N . SER A 1 110 ? -9.900 4.793 18.600 1.00 75.69 110 SER A N 1
ATOM 847 C CA . SER A 1 110 ? -9.871 4.910 20.059 1.00 75.69 110 SER A CA 1
ATOM 848 C C . SER A 1 110 ? -11.254 4.693 20.656 1.00 75.69 110 SER A C 1
ATOM 850 O O . SER A 1 110 ? -11.373 3.994 21.648 1.00 75.69 110 SER A O 1
ATOM 852 N N . ASP A 1 111 ? -12.309 5.231 20.052 1.00 76.06 111 ASP A N 1
ATOM 853 C CA . ASP A 1 111 ? -13.691 5.053 20.480 1.00 76.06 111 ASP A CA 1
ATOM 854 C C . ASP A 1 111 ? -14.106 3.577 20.344 1.00 76.06 111 ASP A C 1
ATOM 856 O O . ASP A 1 111 ? -14.748 3.042 21.246 1.00 76.06 111 ASP A O 1
ATOM 860 N N . ALA A 1 112 ? -13.702 2.898 19.263 1.00 75.12 112 ALA A N 1
ATOM 861 C CA . ALA A 1 112 ? -13.979 1.482 19.009 1.00 75.12 112 ALA A CA 1
ATOM 862 C C . ALA A 1 112 ? -13.293 0.600 20.058 1.00 75.12 112 ALA A C 1
ATOM 864 O O . ALA A 1 112 ? -13.937 -0.231 20.701 1.00 75.12 112 ALA A O 1
ATOM 865 N N . VAL A 1 113 ? -12.001 0.842 20.287 1.00 75.31 113 VAL A N 1
ATOM 866 C CA . VAL A 1 113 ? -11.201 0.172 21.314 1.00 75.31 113 VAL A CA 1
ATOM 867 C C . VAL A 1 113 ? -11.749 0.472 22.710 1.00 75.31 113 VAL A C 1
ATOM 869 O O . VAL A 1 113 ? -11.951 -0.447 23.494 1.00 75.31 113 VAL A O 1
ATOM 872 N N . ASN A 1 114 ? -12.055 1.728 23.036 1.00 78.12 114 ASN A N 1
ATOM 873 C CA . ASN A 1 114 ? -12.586 2.128 24.343 1.00 78.12 114 ASN A CA 1
ATOM 874 C C . ASN A 1 114 ? -13.961 1.523 24.616 1.00 78.12 114 ASN A C 1
ATOM 876 O O . ASN A 1 114 ? -14.262 1.166 25.753 1.00 78.12 114 ASN A O 1
ATOM 880 N N . TYR A 1 115 ? -14.811 1.421 23.596 1.00 74.06 115 TYR A N 1
ATOM 881 C CA . TYR A 1 115 ? -16.096 0.753 23.718 1.00 74.06 115 TYR A CA 1
ATOM 882 C C . TYR A 1 115 ? -15.904 -0.747 23.973 1.00 74.06 115 TYR A C 1
ATOM 884 O O . TYR A 1 115 ? -16.525 -1.301 24.877 1.00 74.06 115 TYR A O 1
ATOM 892 N N . TYR A 1 116 ? -14.973 -1.378 23.260 1.00 73.19 116 TYR A N 1
ATOM 893 C CA . TYR A 1 116 ? -14.622 -2.783 23.447 1.00 73.19 116 TYR A CA 1
ATOM 894 C C . TYR A 1 116 ? -14.001 -3.074 24.826 1.00 73.19 116 TYR A C 1
ATOM 896 O O . TYR A 1 116 ? -14.375 -4.052 25.466 1.00 73.19 116 TYR A O 1
ATOM 904 N N . LYS A 1 117 ? -13.155 -2.179 25.360 1.00 74.50 117 LYS A N 1
ATOM 905 C CA . LYS A 1 117 ? -12.584 -2.270 26.723 1.00 74.50 117 LYS A CA 1
ATOM 906 C C . LYS A 1 117 ? -13.635 -2.268 27.840 1.00 74.50 117 LYS A C 1
ATOM 908 O O . LYS A 1 117 ? -13.343 -2.703 28.950 1.00 74.50 117 LYS A O 1
ATOM 913 N N . LYS A 1 118 ? -14.854 -1.772 27.589 1.00 78.19 118 LYS A N 1
ATOM 914 C CA . LYS A 1 118 ? -15.957 -1.816 28.571 1.00 78.19 118 LYS A CA 1
ATOM 915 C C . LYS A 1 118 ? -16.570 -3.212 28.711 1.00 78.19 118 LYS A C 1
ATOM 917 O O . LYS A 1 118 ? -17.381 -3.418 29.611 1.00 78.19 118 LYS A O 1
ATOM 922 N N . ILE A 1 119 ? -16.203 -4.156 27.844 1.00 74.31 119 ILE A N 1
ATOM 923 C CA . ILE A 1 119 ? -16.641 -5.548 27.911 1.00 74.31 119 ILE A CA 1
ATOM 924 C C . ILE A 1 119 ? -15.707 -6.301 28.880 1.00 74.31 119 ILE A C 1
ATOM 926 O O . ILE A 1 119 ? -14.499 -6.345 28.643 1.00 74.31 119 ILE A O 1
ATOM 930 N N . PRO A 1 120 ? -16.222 -6.887 29.980 1.00 71.62 120 PRO A N 1
ATOM 931 C CA . PRO A 1 120 ? -15.397 -7.614 30.946 1.00 71.62 120 PRO A CA 1
ATOM 932 C C . PRO A 1 120 ? -14.647 -8.800 30.312 1.00 71.62 120 PRO A C 1
ATOM 934 O O . PRO A 1 120 ? -15.197 -9.470 29.440 1.00 71.62 120 PRO A O 1
ATOM 937 N N . LEU A 1 121 ? -13.450 -9.119 30.835 1.00 65.19 121 LEU A N 1
ATOM 938 C CA . LEU A 1 121 ? -12.630 -10.307 30.506 1.00 65.19 121 LEU A CA 1
ATOM 939 C C . LEU A 1 121 ? -11.885 -10.291 29.154 1.00 65.19 121 LEU A C 1
ATOM 941 O O . LEU A 1 121 ? -11.578 -11.360 28.625 1.00 65.19 121 LEU A O 1
ATOM 945 N N . ILE A 1 122 ? -11.568 -9.120 28.590 1.00 65.31 122 ILE A N 1
ATOM 946 C CA . ILE A 1 122 ? -10.836 -9.037 27.316 1.00 65.31 122 ILE A CA 1
ATOM 947 C C . ILE A 1 122 ? -9.478 -8.331 27.459 1.00 65.31 122 ILE A C 1
ATOM 949 O O . ILE A 1 122 ? -9.359 -7.345 28.181 1.00 65.31 122 ILE A O 1
ATOM 953 N N . GLU A 1 123 ? -8.461 -8.866 26.771 1.00 63.97 123 GLU A N 1
ATOM 954 C CA . GLU A 1 123 ? -7.090 -8.340 26.718 1.00 63.97 123 GLU A CA 1
ATOM 955 C C . GLU A 1 123 ? -6.979 -7.005 25.969 1.00 63.97 123 GLU A C 1
ATOM 957 O O . GLU A 1 123 ? -7.732 -6.714 25.035 1.00 63.97 123 GLU A O 1
ATOM 962 N N . ASP A 1 124 ? -5.995 -6.207 26.383 1.00 62.59 124 ASP A N 1
ATOM 963 C CA . ASP A 1 124 ? -5.692 -4.908 25.794 1.00 62.59 124 ASP A CA 1
ATOM 964 C C . ASP A 1 124 ? -5.060 -5.075 24.404 1.00 62.59 124 ASP A C 1
ATOM 966 O O . ASP A 1 124 ? -4.026 -5.725 24.252 1.00 62.59 124 ASP A O 1
ATOM 970 N N . LEU A 1 125 ? -5.667 -4.457 23.387 1.00 63.78 125 LEU A N 1
ATOM 971 C CA . LEU A 1 125 ? -5.170 -4.480 22.013 1.00 63.78 125 LEU A CA 1
ATOM 972 C C . LEU A 1 125 ? -4.635 -3.100 21.615 1.00 63.78 125 LEU A C 1
ATOM 974 O O . LEU A 1 125 ? -5.354 -2.104 21.711 1.00 63.78 125 LEU A O 1
ATOM 978 N N . ASN A 1 126 ? -3.398 -3.046 21.117 1.00 63.66 126 ASN A N 1
ATOM 979 C CA . ASN A 1 126 ? -2.804 -1.838 20.542 1.00 63.66 126 ASN A CA 1
ATOM 980 C C . ASN A 1 126 ? -2.097 -2.162 19.215 1.00 63.66 126 ASN A C 1
ATOM 982 O O . ASN A 1 126 ? -0.879 -2.349 19.210 1.00 63.66 126 ASN A O 1
ATOM 986 N N . PRO A 1 127 ? -2.836 -2.305 18.100 1.00 68.44 127 PRO A N 1
ATOM 987 C CA . PRO A 1 127 ? -2.214 -2.595 16.820 1.00 68.44 127 PRO A CA 1
ATOM 988 C C . PRO A 1 127 ? -1.468 -1.379 16.287 1.00 68.44 127 PRO A C 1
ATOM 990 O O . PRO A 1 127 ? -1.945 -0.245 16.374 1.00 68.44 127 PRO A O 1
ATOM 993 N N . ASP A 1 128 ? -0.321 -1.639 15.666 1.00 83.19 128 ASP A N 1
ATOM 994 C CA . ASP A 1 128 ? 0.384 -0.652 14.857 1.00 83.19 128 ASP A CA 1
ATOM 995 C C . ASP A 1 128 ? -0.400 -0.397 13.560 1.00 83.19 128 ASP A C 1
ATOM 997 O O . ASP A 1 128 ? -0.156 -0.998 12.511 1.00 83.19 128 ASP A O 1
ATOM 1001 N N . LEU A 1 129 ? -1.390 0.496 13.646 1.00 85.62 129 LEU A N 1
ATOM 1002 C CA . LEU A 1 129 ? -2.210 0.883 12.501 1.00 85.62 129 LEU A CA 1
ATOM 1003 C C . LEU A 1 129 ? -1.382 1.523 11.394 1.00 85.62 129 LEU A C 1
ATOM 1005 O O . LEU A 1 129 ? -1.657 1.283 10.220 1.00 85.62 129 LEU A O 1
ATOM 1009 N N . THR A 1 130 ? -0.386 2.333 11.749 1.00 90.19 130 THR A N 1
ATOM 1010 C CA . THR A 1 130 ? 0.458 3.005 10.763 1.00 90.19 130 THR A CA 1
ATOM 1011 C C . THR A 1 130 ? 1.233 1.968 9.961 1.00 90.19 130 THR A C 1
ATOM 1013 O O . THR A 1 130 ? 1.151 1.979 8.732 1.00 90.19 130 THR A O 1
ATOM 1016 N N . GLY A 1 131 ? 1.912 1.029 10.625 1.00 92.00 131 GLY A N 1
ATOM 1017 C CA . GLY A 1 131 ? 2.626 -0.063 9.965 1.00 92.00 131 GLY A CA 1
ATOM 1018 C C . GLY A 1 131 ? 1.701 -0.946 9.128 1.00 92.00 131 GLY A C 1
ATOM 1019 O O . GLY A 1 131 ? 1.985 -1.196 7.954 1.00 92.00 131 GLY A O 1
ATOM 1020 N N . PHE A 1 132 ? 0.548 -1.345 9.679 1.00 92.62 132 PHE A N 1
ATOM 1021 C CA . PHE A 1 132 ? -0.437 -2.164 8.968 1.00 92.62 132 PHE A CA 1
ATOM 1022 C C . PHE A 1 132 ? -0.947 -1.486 7.689 1.00 92.62 132 PHE A C 1
ATOM 1024 O O . PHE A 1 132 ? -0.891 -2.072 6.605 1.00 92.62 132 PHE A O 1
ATOM 1031 N N . VAL A 1 133 ? -1.422 -0.240 7.791 1.00 94.25 133 VAL A N 1
ATOM 1032 C CA . VAL A 1 133 ? -1.958 0.507 6.643 1.00 94.25 133 VAL A CA 1
ATOM 1033 C C . VAL A 1 133 ? -0.855 0.798 5.630 1.00 94.25 133 VAL A C 1
ATOM 1035 O O . VAL A 1 133 ? -1.114 0.726 4.433 1.00 94.25 133 VAL A O 1
ATOM 1038 N N . THR A 1 134 ? 0.374 1.063 6.080 1.00 96.44 134 THR A N 1
ATOM 1039 C CA . THR A 1 134 ? 1.518 1.283 5.184 1.00 96.44 134 THR A CA 1
ATOM 1040 C C . THR A 1 134 ? 1.843 0.039 4.374 1.00 96.44 134 THR A C 1
ATOM 1042 O O . THR A 1 134 ? 1.928 0.124 3.149 1.00 96.44 134 THR A O 1
ATOM 1045 N N . GLY A 1 135 ? 1.941 -1.125 5.021 1.00 96.88 135 GLY A N 1
ATOM 1046 C CA . GLY A 1 135 ? 2.133 -2.395 4.322 1.00 96.88 135 GLY A CA 1
ATOM 1047 C C . GLY A 1 135 ? 1.022 -2.656 3.305 1.00 96.88 135 GLY A C 1
ATOM 1048 O O . GLY A 1 135 ? 1.297 -2.899 2.134 1.00 96.88 135 GLY A O 1
ATOM 1049 N N . LYS A 1 136 ? -0.243 -2.487 3.708 1.00 97.56 136 LYS A N 1
ATOM 1050 C CA . LYS A 1 136 ? -1.392 -2.679 2.808 1.00 97.56 136 LYS A CA 1
ATOM 1051 C C . LYS A 1 136 ? -1.463 -1.672 1.662 1.00 97.56 136 LYS A C 1
ATOM 1053 O O . LYS A 1 136 ? -1.905 -2.032 0.572 1.00 97.56 136 LYS A O 1
ATOM 1058 N N . ALA A 1 137 ? -1.028 -0.434 1.875 1.00 97.75 137 ALA A N 1
ATOM 1059 C CA . ALA A 1 137 ?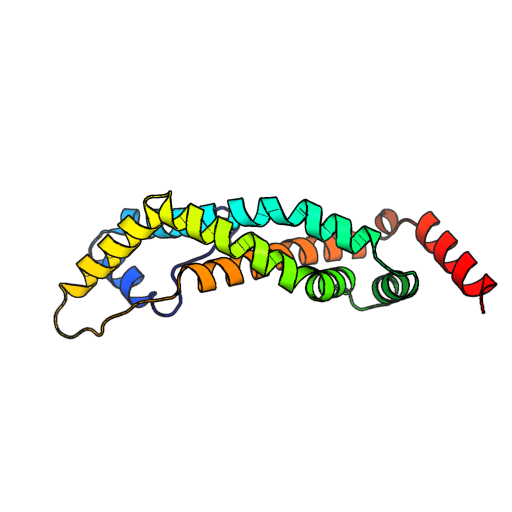 -0.921 0.561 0.815 1.00 97.75 137 ALA A CA 1
ATOM 1060 C C . ALA A 1 137 ? 0.153 0.166 -0.211 1.00 97.75 137 ALA A C 1
ATOM 1062 O O . ALA A 1 137 ? -0.074 0.278 -1.411 1.00 97.75 137 ALA A O 1
ATOM 1063 N N . LEU A 1 138 ? 1.306 -0.342 0.233 1.00 98.19 138 LEU A N 1
ATOM 1064 C CA . LEU A 1 138 ? 2.345 -0.838 -0.675 1.00 98.19 138 LEU A CA 1
ATOM 1065 C C . LEU A 1 138 ? 1.875 -2.076 -1.446 1.00 98.19 138 LEU A C 1
ATOM 1067 O O . LEU A 1 138 ? 1.985 -2.102 -2.672 1.00 98.19 138 LEU A O 1
ATOM 1071 N N . ASP A 1 139 ? 1.293 -3.057 -0.751 1.00 98.00 139 ASP A N 1
ATOM 1072 C CA . ASP A 1 139 ? 0.725 -4.263 -1.364 1.00 98.00 139 ASP A CA 1
ATOM 1073 C C . ASP A 1 139 ? -0.300 -3.891 -2.442 1.00 98.00 139 ASP A C 1
ATOM 1075 O O . ASP A 1 139 ? -0.245 -4.383 -3.569 1.00 98.00 139 ASP A O 1
ATOM 1079 N N . GLY A 1 140 ? -1.217 -2.978 -2.106 1.00 97.81 140 GLY A N 1
ATOM 1080 C CA . GLY A 1 140 ? -2.252 -2.522 -3.019 1.00 97.81 140 GLY A CA 1
ATOM 1081 C C . GLY A 1 140 ? -1.690 -1.775 -4.225 1.00 97.81 140 GLY A C 1
ATOM 1082 O O . GLY A 1 140 ? -2.103 -2.049 -5.350 1.00 97.81 140 GLY A O 1
ATOM 1083 N N . LEU A 1 141 ? -0.720 -0.879 -4.023 1.00 97.94 141 LEU A N 1
ATOM 1084 C CA . LEU A 1 141 ? -0.043 -0.181 -5.117 1.00 97.94 141 LEU A CA 1
ATOM 1085 C C . LEU A 1 141 ? 0.578 -1.176 -6.101 1.00 97.94 141 LEU A C 1
ATOM 1087 O O . LEU A 1 141 ? 0.353 -1.072 -7.307 1.00 97.94 141 LEU A O 1
ATOM 1091 N N . PHE A 1 142 ? 1.351 -2.135 -5.597 1.00 98.19 142 PHE A N 1
ATOM 1092 C CA . PHE A 1 142 ? 2.039 -3.086 -6.458 1.00 98.19 142 PHE A CA 1
ATOM 1093 C C . PHE A 1 142 ? 1.094 -4.082 -7.121 1.00 98.19 142 PHE A C 1
ATOM 1095 O O . PHE A 1 142 ? 1.341 -4.445 -8.266 1.00 98.19 142 PHE A O 1
ATOM 1102 N N . LEU A 1 143 ? -0.007 -4.460 -6.467 1.00 98.12 143 LEU A N 1
ATOM 1103 C CA . LEU A 1 143 ? -1.052 -5.260 -7.101 1.00 98.12 143 LEU A CA 1
ATOM 1104 C C . LEU A 1 143 ? -1.643 -4.540 -8.320 1.00 98.12 143 LEU A C 1
ATOM 1106 O O . LEU A 1 143 ? -1.834 -5.157 -9.365 1.00 98.12 143 LEU A O 1
ATOM 1110 N N . MET A 1 144 ? -1.903 -3.233 -8.214 1.00 96.69 144 MET A N 1
ATOM 1111 C CA . MET A 1 144 ? -2.421 -2.460 -9.347 1.00 96.69 144 MET A CA 1
ATOM 1112 C C . MET A 1 144 ? -1.402 -2.354 -10.490 1.00 96.69 144 MET A C 1
ATOM 1114 O O . MET A 1 144 ? -1.785 -2.434 -11.653 1.00 96.69 144 MET A O 1
ATOM 1118 N N . ILE A 1 145 ? -0.110 -2.207 -10.173 1.00 96.38 145 ILE A N 1
ATOM 1119 C CA . ILE A 1 145 ? 0.968 -2.201 -11.177 1.00 96.38 145 ILE A CA 1
ATOM 1120 C C . ILE A 1 145 ? 1.056 -3.558 -11.885 1.00 96.38 145 ILE A C 1
ATOM 1122 O O . ILE A 1 145 ? 1.153 -3.600 -13.107 1.00 96.38 145 ILE A O 1
ATOM 1126 N N . GLU A 1 146 ? 0.968 -4.655 -11.134 1.00 96.81 146 GLU A N 1
ATOM 1127 C CA . GLU A 1 146 ? 1.016 -6.019 -11.668 1.00 96.81 146 GLU A CA 1
ATOM 1128 C C . GLU A 1 146 ? -0.135 -6.305 -12.631 1.00 96.81 146 GLU A C 1
ATOM 1130 O O . GLU A 1 146 ? 0.060 -6.885 -13.699 1.00 96.81 146 GLU A O 1
ATOM 1135 N N . GLN A 1 147 ? -1.338 -5.839 -12.293 1.00 95.44 147 GLN A N 1
ATOM 1136 C CA . GLN A 1 147 ? -2.505 -5.954 -13.165 1.00 95.44 147 GLN A CA 1
ATOM 1137 C C . GLN A 1 147 ? -2.339 -5.168 -14.467 1.00 95.44 147 GLN A C 1
ATOM 1139 O O . GLN A 1 147 ? -2.733 -5.658 -15.526 1.00 95.44 147 GLN A O 1
ATOM 1144 N N . GLU A 1 148 ? -1.760 -3.969 -14.403 1.00 92.94 148 GLU A N 1
ATOM 1145 C CA . GLU A 1 148 ? -1.481 -3.163 -15.592 1.00 92.94 148 GLU A CA 1
ATOM 1146 C C . GLU A 1 148 ? -0.384 -3.809 -16.454 1.00 92.94 148 GLU A C 1
ATOM 1148 O O . GLU A 1 148 ? -0.531 -3.917 -17.671 1.00 92.94 148 GLU A O 1
ATOM 1153 N N . GLU A 1 149 ? 0.687 -4.327 -15.839 1.00 93.06 149 GLU A N 1
ATOM 1154 C CA . GLU A 1 149 ? 1.731 -5.070 -16.553 1.00 93.06 149 GLU A CA 1
ATOM 1155 C C . GLU A 1 149 ? 1.146 -6.285 -17.282 1.00 93.06 149 GLU A C 1
ATOM 1157 O O . GLU A 1 149 ? 1.425 -6.484 -18.468 1.00 93.06 149 GLU A O 1
ATOM 1162 N N . ALA A 1 150 ? 0.301 -7.069 -16.610 1.00 92.06 150 ALA A N 1
ATOM 1163 C CA . ALA A 1 150 ? -0.349 -8.228 -17.210 1.00 92.06 150 ALA A CA 1
ATOM 1164 C C . ALA A 1 150 ? -1.195 -7.839 -18.436 1.00 92.06 150 ALA A C 1
ATOM 1166 O O . ALA A 1 150 ? -1.138 -8.514 -19.468 1.00 92.06 150 ALA A O 1
ATOM 1167 N N . GLN A 1 151 ? -1.925 -6.719 -18.371 1.00 89.81 151 GLN A N 1
ATOM 1168 C CA . GLN A 1 151 ? -2.690 -6.193 -19.509 1.00 89.81 151 GLN A CA 1
ATOM 1169 C C . GLN A 1 151 ? -1.783 -5.779 -20.675 1.00 89.81 151 GLN A C 1
ATOM 1171 O O . GLN A 1 151 ? -2.065 -6.117 -21.828 1.00 89.81 151 GLN A O 1
ATOM 1176 N N . ILE A 1 152 ? -0.661 -5.110 -20.391 1.00 85.75 152 ILE A N 1
ATOM 1177 C CA . ILE A 1 152 ? 0.333 -4.729 -21.405 1.00 85.75 152 ILE A CA 1
ATOM 1178 C C . ILE A 1 152 ? 0.946 -5.976 -22.057 1.00 85.75 152 ILE A C 1
ATOM 1180 O O . ILE A 1 152 ? 1.092 -6.027 -23.279 1.00 85.75 152 ILE A O 1
ATOM 1184 N N . ARG A 1 153 ? 1.277 -7.013 -21.277 1.00 86.06 153 ARG A N 1
ATOM 1185 C CA . ARG A 1 153 ? 1.844 -8.267 -21.803 1.00 86.06 153 ARG A CA 1
ATOM 1186 C C . ARG A 1 153 ? 0.865 -9.051 -22.662 1.00 86.06 153 ARG A C 1
ATOM 1188 O O . ARG A 1 153 ? 1.289 -9.635 -23.660 1.00 86.06 153 ARG A O 1
ATOM 1195 N N . ALA A 1 154 ? -0.417 -9.028 -22.307 1.00 85.75 154 ALA A N 1
ATOM 1196 C CA . ALA A 1 154 ? -1.481 -9.648 -23.086 1.00 85.75 154 ALA A CA 1
ATOM 1197 C C . ALA A 1 154 ? -1.747 -8.932 -24.423 1.00 85.75 154 ALA A C 1
ATOM 1199 O O . ALA A 1 154 ? -2.398 -9.507 -25.294 1.00 85.75 154 ALA A O 1
ATOM 1200 N N . ASN A 1 155 ? -1.233 -7.709 -24.616 1.00 79.81 155 ASN A N 1
ATOM 1201 C CA . ASN A 1 155 ? -1.389 -6.935 -25.844 1.00 79.81 155 ASN A CA 1
ATOM 1202 C C . ASN A 1 155 ? -0.052 -6.780 -26.608 1.00 79.81 155 ASN A C 1
ATOM 1204 O O . ASN A 1 155 ? 0.709 -5.841 -26.361 1.00 79.81 155 ASN A O 1
ATOM 1208 N N . PRO A 1 156 ? 0.231 -7.634 -27.614 1.00 63.22 156 PRO A N 1
ATOM 1209 C CA . PRO A 1 156 ? 1.465 -7.574 -28.401 1.00 63.22 156 PRO A CA 1
ATOM 1210 C C . PRO A 1 156 ? 1.697 -6.237 -29.118 1.00 63.22 156 PRO A C 1
ATOM 1212 O O . PRO A 1 156 ? 2.845 -5.871 -29.359 1.00 63.22 156 PRO A O 1
ATOM 1215 N N . ALA A 1 157 ? 0.634 -5.491 -29.442 1.00 63.38 157 ALA A N 1
ATOM 1216 C CA . ALA A 1 157 ? 0.748 -4.170 -30.062 1.00 63.38 157 ALA A CA 1
ATOM 1217 C C . ALA A 1 157 ? 1.211 -3.090 -29.063 1.00 63.38 157 ALA A C 1
ATOM 1219 O O . ALA A 1 157 ? 1.861 -2.127 -29.466 1.00 63.38 157 ALA A O 1
ATOM 1220 N N . ALA A 1 158 ? 0.941 -3.272 -27.764 1.00 60.00 158 ALA A N 1
ATOM 1221 C CA . ALA A 1 158 ? 1.407 -2.388 -26.693 1.00 60.00 158 ALA A CA 1
ATOM 1222 C C . ALA A 1 158 ? 2.886 -2.615 -26.325 1.00 60.00 158 ALA A C 1
ATOM 1224 O O . ALA A 1 158 ? 3.509 -1.734 -25.737 1.00 60.00 158 ALA A O 1
ATOM 1225 N N . ARG A 1 159 ? 3.488 -3.748 -26.723 1.00 59.72 159 ARG A N 1
ATOM 1226 C CA . ARG A 1 159 ? 4.904 -4.078 -26.455 1.00 59.72 159 ARG A CA 1
ATOM 1227 C C . ARG A 1 159 ? 5.930 -3.204 -27.192 1.00 59.72 159 ARG A C 1
ATOM 1229 O O . ARG A 1 159 ? 7.120 -3.462 -27.066 1.00 59.72 159 ARG A O 1
ATOM 1236 N N . GLY A 1 160 ? 5.512 -2.170 -27.928 1.00 59.84 160 GLY A N 1
ATOM 1237 C CA . GLY A 1 160 ? 6.418 -1.159 -28.483 1.00 59.84 160 GLY A CA 1
ATOM 1238 C C . GLY A 1 160 ? 7.540 -1.763 -29.333 1.00 59.84 160 GLY A C 1
ATOM 1239 O O . GLY A 1 160 ? 8.707 -1.741 -28.945 1.00 59.84 160 GLY A O 1
ATOM 1240 N N . ALA A 1 161 ? 7.192 -2.297 -30.508 1.00 58.84 161 ALA A N 1
ATOM 1241 C CA . ALA A 1 161 ? 8.127 -3.005 -31.386 1.00 58.84 161 ALA A CA 1
ATOM 1242 C C . ALA A 1 161 ? 9.393 -2.199 -31.755 1.00 58.84 161 ALA A C 1
ATOM 1244 O O . ALA A 1 161 ? 10.429 -2.798 -32.028 1.00 58.84 161 ALA A O 1
ATOM 1245 N N . GLU A 1 162 ? 9.346 -0.863 -31.753 1.00 59.16 162 GLU A N 1
ATOM 1246 C CA . GLU A 1 162 ? 10.509 -0.018 -32.068 1.00 59.16 162 GLU A CA 1
ATOM 1247 C C . GLU A 1 162 ? 11.524 0.104 -30.926 1.00 59.16 162 GLU A C 1
ATOM 1249 O O . GLU A 1 162 ? 12.728 0.027 -31.173 1.00 59.16 162 GLU A O 1
ATOM 1254 N N . ILE A 1 163 ? 11.068 0.239 -29.677 1.00 60.19 163 ILE A N 1
ATOM 1255 C CA . ILE A 1 163 ? 11.966 0.325 -28.513 1.00 60.19 163 ILE A CA 1
ATOM 1256 C C . ILE A 1 163 ? 12.654 -1.022 -28.322 1.00 60.19 163 ILE A C 1
ATOM 1258 O O . ILE A 1 163 ? 13.871 -1.086 -28.176 1.00 60.19 163 ILE A O 1
ATOM 1262 N N . VAL A 1 164 ? 11.884 -2.104 -28.438 1.00 63.56 164 VAL A N 1
ATOM 1263 C CA . VAL A 1 164 ? 12.394 -3.473 -28.392 1.00 63.56 164 VAL A CA 1
ATOM 1264 C C . VAL A 1 164 ? 13.462 -3.694 -29.473 1.00 63.56 164 VAL A C 1
ATOM 1266 O O . VAL A 1 164 ? 14.569 -4.117 -29.151 1.00 63.56 164 VAL A O 1
ATOM 1269 N N . LYS A 1 165 ? 13.200 -3.315 -30.735 1.00 62.88 165 LYS A N 1
ATOM 1270 C CA . LYS A 1 165 ? 14.198 -3.379 -31.824 1.00 62.88 165 LYS A CA 1
ATOM 1271 C C . LYS A 1 165 ? 15.460 -2.560 -31.540 1.00 62.88 165 LYS A C 1
ATOM 1273 O O . LYS A 1 165 ? 16.555 -3.013 -31.856 1.00 62.88 165 LYS A O 1
ATOM 1278 N N . SER A 1 166 ? 15.316 -1.378 -30.947 1.00 66.19 166 SER A N 1
ATOM 1279 C CA . SER A 1 166 ? 16.443 -0.494 -30.624 1.00 66.19 166 SER A CA 1
ATOM 1280 C C . SER A 1 166 ? 17.334 -1.082 -29.526 1.00 66.19 166 SER A C 1
ATOM 1282 O O . SER A 1 166 ? 18.558 -1.014 -29.616 1.00 66.19 166 SER A O 1
ATOM 1284 N N . VAL A 1 167 ? 16.728 -1.720 -28.522 1.00 65.06 167 VAL A N 1
ATOM 1285 C CA . VAL A 1 167 ? 17.450 -2.419 -27.450 1.00 65.06 167 VAL A CA 1
ATOM 1286 C C . VAL A 1 167 ? 18.178 -3.655 -27.988 1.00 65.06 167 VAL A C 1
ATOM 1288 O O . VAL A 1 167 ? 19.340 -3.868 -27.650 1.00 65.06 167 VAL A O 1
ATOM 1291 N N . PHE A 1 168 ? 17.543 -4.424 -28.878 1.00 65.88 168 PHE A N 1
ATOM 1292 C CA . PHE A 1 168 ? 18.188 -5.550 -29.563 1.00 65.88 1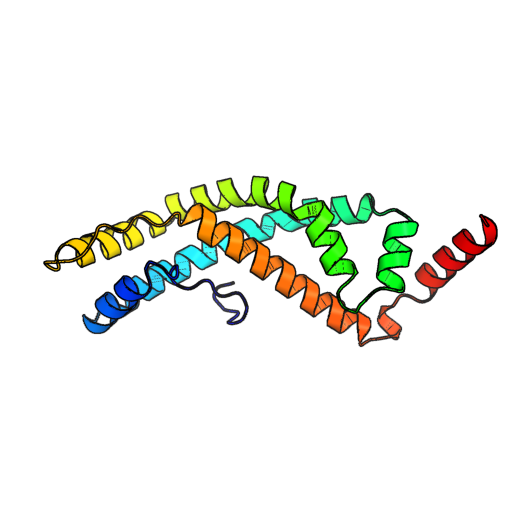68 PHE A CA 1
ATOM 1293 C C . PHE A 1 168 ? 19.395 -5.118 -30.394 1.00 65.88 168 PHE A C 1
ATOM 1295 O O . PHE A 1 168 ? 20.472 -5.689 -30.249 1.00 65.88 168 PHE A O 1
ATOM 1302 N N . ALA A 1 169 ? 19.242 -4.067 -31.206 1.00 72.81 169 ALA A N 1
ATOM 1303 C CA . ALA A 1 169 ? 20.335 -3.527 -32.007 1.00 72.81 169 ALA A CA 1
ATOM 1304 C C . ALA A 1 169 ? 21.515 -3.066 -31.135 1.00 72.81 169 ALA A C 1
ATOM 1306 O O . ALA A 1 169 ? 22.668 -3.269 -31.506 1.00 72.81 169 ALA A O 1
ATOM 1307 N N . TYR A 1 170 ? 21.243 -2.483 -29.962 1.00 73.38 170 TYR A N 1
ATOM 1308 C CA . TYR A 1 170 ? 22.285 -2.118 -29.004 1.00 73.38 170 TYR A CA 1
ATOM 1309 C C . TYR A 1 170 ? 22.978 -3.347 -28.394 1.00 73.38 170 TYR A C 1
ATOM 1311 O O . TYR A 1 170 ? 24.205 -3.383 -28.357 1.00 73.38 170 TYR A O 1
ATOM 1319 N N . TYR A 1 171 ? 22.231 -4.354 -27.932 1.00 67.12 171 TYR A N 1
ATOM 1320 C CA . TYR A 1 171 ? 22.809 -5.574 -27.353 1.00 67.12 171 TYR A CA 1
ATOM 1321 C C . TYR A 1 171 ? 23.693 -6.328 -28.358 1.00 67.12 171 TYR A C 1
ATOM 1323 O O . TYR A 1 171 ? 24.819 -6.693 -28.029 1.00 67.12 171 TYR A O 1
ATOM 1331 N N . ASP A 1 172 ? 23.220 -6.503 -29.594 1.00 72.50 172 ASP A N 1
ATOM 1332 C CA . ASP A 1 172 ? 23.965 -7.212 -30.639 1.00 72.50 172 ASP A CA 1
ATOM 1333 C C . ASP A 1 172 ? 25.224 -6.451 -31.090 1.00 72.50 172 ASP A C 1
ATOM 1335 O O . ASP A 1 172 ? 26.221 -7.072 -31.451 1.00 72.50 172 ASP A O 1
ATOM 1339 N N . ALA A 1 173 ? 25.207 -5.114 -31.038 1.00 72.69 173 ALA A N 1
ATOM 1340 C CA . ALA A 1 173 ? 26.353 -4.273 -31.392 1.00 72.69 173 ALA A CA 1
ATOM 1341 C C . ALA A 1 173 ? 27.437 -4.185 -30.300 1.00 72.69 173 ALA A C 1
ATOM 1343 O O . ALA A 1 173 ? 28.562 -3.795 -30.602 1.00 72.69 173 ALA A O 1
ATOM 1344 N N . ASN A 1 174 ? 27.112 -4.511 -29.045 1.00 66.81 174 ASN A N 1
ATOM 1345 C CA . ASN A 1 174 ? 28.026 -4.415 -27.896 1.00 66.81 174 ASN A CA 1
ATOM 1346 C C . ASN A 1 174 ? 28.413 -5.795 -27.336 1.00 66.81 174 ASN A C 1
ATOM 1348 O O . ASN A 1 174 ? 28.740 -5.918 -26.153 1.00 66.81 174 ASN A O 1
ATOM 1352 N N . LYS A 1 175 ? 28.338 -6.826 -28.180 1.00 54.16 175 LYS A N 1
ATOM 1353 C CA . LYS A 1 175 ? 28.713 -8.204 -27.863 1.00 54.16 175 LYS A CA 1
ATOM 1354 C C . LYS A 1 175 ? 30.192 -8.481 -28.123 1.00 54.16 175 LYS A C 1
ATOM 1356 O O . LYS A 1 175 ? 30.736 -7.916 -29.097 1.00 54.16 175 LYS A O 1
#

Secondary structure (DSSP, 8-state):
-TT-TTT---S-GGGHHHHHHHHHTT-HHHHHHHHHHHHHHHHHHHHTHHHHHHHHHHT--HHHHHHHHHS-TTHHHHHHHHHHHHHHHHHHHHHHHHHHHHSTHHHHHHHHHHHHHTSTT-------HHHHHHHHHHHHHHHHHHHHHHHHHH-TTTT-HHHHHHHHHHHHHT-

Sequence (175 aa):
YFGNPQVKIPFPPEAQKIESTLRDLGLNKMCDDVILSLNQAAEKAAAEAKPILVNSIRQMTVNDAMNILFGADNAATDYLKRTTTSQLLEKFTPVIENSLSAVNATKYWSDAVNYYKKIPLIEDLNPDLTGFVTGKALDGLFLMIEQEEAQIRANPAARGAEIVKSVFAYYDANK

Foldseek 3Di:
DCPDPVLQDAPDPLCVVLLVVCVVVVNPVLRVLLSVLLVVLLVQLLVVCVVQLVVLVVVDDLVLVVCQVPDDLCSSLVSSCVRRVVVSLVRSLVSSVCSCVVDCNVVSVCVSQVVVVVDPPDDRDDDPSSVSSSVSSSVSSSVVVSVVSNVCVVDPVSVPVPVVVVSVVVVVVVD